Protein AF-H9V7J7-F1 (afdb_monomer)

Structure (mmCIF, N/CA/C/O backbone):
data_AF-H9V7J7-F1
#
_entry.id   AF-H9V7J7-F1
#
loop_
_atom_site.group_PDB
_atom_site.id
_atom_site.type_symbol
_atom_site.label_atom_id
_atom_site.label_alt_id
_atom_site.label_comp_id
_atom_site.label_asym_id
_atom_site.label_entity_id
_atom_site.label_seq_id
_atom_site.pdbx_PDB_ins_code
_atom_site.Cartn_x
_atom_site.Cartn_y
_atom_site.Cartn_z
_atom_site.occupancy
_atom_site.B_iso_or_equiv
_atom_site.auth_seq_id
_atom_site.auth_comp_id
_atom_site.auth_asym_id
_atom_site.auth_atom_id
_atom_site.pdbx_PDB_model_num
ATOM 1 N N . LEU A 1 1 ? 5.512 -21.925 -1.005 1.00 84.19 1 LEU A N 1
ATOM 2 C CA . LEU A 1 1 ? 6.422 -22.607 -1.952 1.00 84.19 1 LEU A CA 1
ATOM 3 C C . LEU A 1 1 ? 6.737 -21.631 -3.078 1.00 84.19 1 LEU A C 1
ATOM 5 O O . LEU A 1 1 ? 5.793 -21.116 -3.659 1.00 84.19 1 LEU A O 1
ATOM 9 N N . LEU A 1 2 ? 8.013 -21.355 -3.354 1.00 90.94 2 LEU A N 1
ATOM 10 C CA . LEU A 1 2 ? 8.427 -20.615 -4.550 1.00 90.94 2 LEU A CA 1
ATOM 11 C C . LEU A 1 2 ? 8.663 -21.624 -5.680 1.00 90.94 2 LEU A C 1
ATOM 13 O O . LEU A 1 2 ? 9.394 -22.593 -5.485 1.00 90.94 2 LEU A O 1
ATOM 17 N N . VAL A 1 3 ? 8.028 -21.414 -6.832 1.00 92.25 3 VAL A N 1
ATOM 18 C CA . VAL A 1 3 ? 8.157 -22.275 -8.017 1.00 92.25 3 VAL A CA 1
ATOM 19 C C . VAL A 1 3 ? 8.880 -21.483 -9.100 1.00 92.25 3 VAL A C 1
ATOM 21 O O . VAL A 1 3 ? 8.514 -20.343 -9.368 1.00 92.25 3 VAL A O 1
ATOM 24 N N . LEU A 1 4 ? 9.914 -22.074 -9.701 1.00 93.56 4 LEU A N 1
ATOM 25 C CA . LEU A 1 4 ? 10.747 -21.434 -10.721 1.00 93.56 4 LEU A CA 1
ATOM 26 C C . LEU A 1 4 ? 10.608 -22.149 -12.072 1.00 93.56 4 LEU A C 1
ATOM 28 O O . LEU A 1 4 ? 10.433 -23.369 -12.121 1.00 93.56 4 LEU A O 1
ATOM 32 N N . GLY A 1 5 ? 10.735 -21.380 -13.155 1.00 93.31 5 GLY A N 1
ATOM 33 C CA . GLY A 1 5 ? 10.617 -21.861 -14.534 1.00 93.31 5 GLY A CA 1
ATOM 34 C C . GLY A 1 5 ? 9.171 -22.101 -14.973 1.00 93.31 5 GLY A C 1
ATOM 35 O O . GLY A 1 5 ? 8.226 -21.674 -14.312 1.00 93.31 5 GLY A O 1
ATOM 36 N N . ASP A 1 6 ? 8.993 -22.824 -16.077 1.00 90.56 6 ASP A N 1
ATOM 37 C CA . ASP A 1 6 ? 7.694 -22.984 -16.755 1.00 90.56 6 ASP A CA 1
ATOM 38 C C . ASP A 1 6 ? 6.615 -23.652 -15.893 1.00 90.56 6 ASP A C 1
ATOM 40 O O . ASP A 1 6 ? 5.422 -23.463 -16.114 1.00 90.56 6 ASP A O 1
ATOM 44 N N . LYS A 1 7 ? 7.020 -24.380 -14.845 1.00 88.62 7 LYS A N 1
ATOM 45 C CA . LYS A 1 7 ? 6.101 -24.961 -13.856 1.00 88.62 7 LYS A CA 1
ATOM 46 C C . LYS A 1 7 ? 5.342 -23.911 -13.036 1.00 88.62 7 LYS A C 1
ATOM 48 O O . LYS A 1 7 ? 4.378 -24.268 -12.367 1.00 88.62 7 LYS A O 1
ATOM 53 N N . ALA A 1 8 ? 5.783 -22.652 -13.044 1.00 87.88 8 ALA A N 1
ATOM 54 C CA . ALA A 1 8 ? 5.099 -21.551 -12.374 1.00 87.88 8 ALA A CA 1
ATOM 55 C C . ALA A 1 8 ? 3.886 -21.027 -13.164 1.00 87.88 8 ALA A C 1
ATOM 57 O O . ALA A 1 8 ? 3.084 -20.277 -12.610 1.00 87.88 8 ALA A O 1
ATOM 58 N N . LEU A 1 9 ? 3.738 -21.407 -14.440 1.00 85.69 9 LEU A N 1
ATOM 59 C CA . LEU A 1 9 ? 2.600 -20.994 -15.255 1.00 85.69 9 LEU A CA 1
ATOM 60 C C . LEU A 1 9 ? 1.353 -21.786 -14.830 1.00 85.69 9 LEU A C 1
ATOM 62 O O . LEU A 1 9 ? 1.358 -23.019 -14.897 1.00 85.69 9 LEU A O 1
ATOM 66 N N . PRO A 1 10 ? 0.277 -21.118 -14.379 1.00 82.69 10 PRO A N 1
ATOM 67 C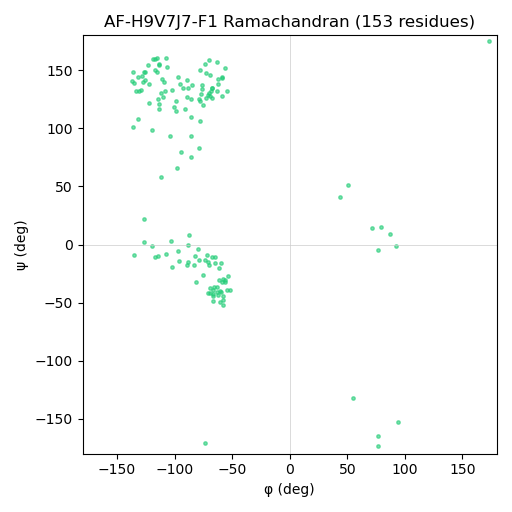 CA . PRO A 1 10 ? -0.922 -21.816 -13.952 1.00 82.69 10 PRO A CA 1
ATOM 68 C C . PRO A 1 10 ? -1.615 -22.462 -15.149 1.00 82.69 10 PRO A C 1
ATOM 70 O O . PRO A 1 10 ? -1.866 -21.828 -16.169 1.00 82.69 10 PRO A O 1
ATOM 73 N N . THR A 1 11 ? -1.970 -23.734 -14.998 1.00 82.31 11 THR A N 1
ATOM 74 C CA . THR A 1 11 ? -2.665 -24.520 -16.028 1.00 82.31 11 THR A CA 1
ATOM 75 C C . THR A 1 11 ? -4.187 -24.424 -15.942 1.00 82.31 11 THR A C 1
ATOM 77 O O . THR A 1 11 ? -4.869 -24.740 -16.911 1.00 82.31 11 THR A O 1
ATOM 80 N N . ALA A 1 12 ? -4.729 -23.989 -14.801 1.00 81.62 12 ALA A N 1
ATOM 81 C CA . ALA A 1 12 ? -6.168 -24.004 -14.517 1.00 81.62 12 ALA A CA 1
ATOM 82 C C . ALA A 1 12 ? -6.779 -22.616 -14.249 1.00 81.62 12 ALA A C 1
ATOM 84 O O . ALA A 1 12 ? -7.978 -22.518 -14.000 1.00 81.62 12 ALA A O 1
ATOM 85 N N . MET A 1 13 ? -5.981 -21.544 -14.265 1.00 83.69 13 MET A N 1
ATOM 86 C CA . MET A 1 13 ? -6.445 -20.191 -13.948 1.00 83.69 13 MET A CA 1
ATOM 87 C C . MET A 1 13 ? -5.911 -19.178 -14.951 1.00 83.69 13 MET A C 1
ATOM 89 O O . MET A 1 13 ? -4.744 -19.220 -15.333 1.00 83.69 13 MET A O 1
ATOM 93 N N . SER A 1 14 ? -6.776 -18.243 -15.342 1.00 87.06 14 SER A N 1
ATOM 94 C CA . SER A 1 14 ? -6.366 -17.070 -16.111 1.00 87.06 14 SER A CA 1
ATOM 95 C C . SER A 1 14 ? -5.697 -16.067 -15.176 1.00 87.06 14 SER A C 1
ATOM 97 O O . SER A 1 14 ? -6.245 -15.738 -14.125 1.00 87.06 14 SER A O 1
ATOM 99 N N . LEU A 1 15 ? -4.513 -15.593 -15.555 1.00 89.81 15 LEU A N 1
ATOM 100 C CA . LEU A 1 15 ? -3.804 -14.537 -14.839 1.00 89.81 15 LEU A CA 1
ATOM 101 C C . LEU A 1 15 ? -4.069 -13.182 -15.490 1.00 89.81 15 LEU A C 1
ATOM 103 O O . LEU A 1 15 ? -4.108 -13.070 -16.715 1.00 89.81 15 LEU A O 1
ATOM 107 N N . ASN A 1 16 ? -4.167 -12.154 -14.652 1.00 91.38 16 ASN A N 1
ATOM 108 C CA . ASN A 1 16 ? -4.059 -10.767 -15.082 1.00 91.38 16 ASN A CA 1
ATOM 109 C C . ASN A 1 16 ? -2.592 -10.338 -15.038 1.00 91.38 16 ASN A C 1
ATOM 111 O O . ASN A 1 16 ? -1.856 -10.700 -14.120 1.00 91.38 16 ASN A O 1
ATOM 115 N N . TYR A 1 17 ? -2.179 -9.542 -16.020 1.00 92.94 17 TYR A N 1
ATOM 116 C CA . TYR A 1 17 ? -0.789 -9.129 -16.181 1.00 92.94 17 TYR A CA 1
ATOM 117 C C . TYR A 1 17 ? -0.666 -7.608 -16.242 1.00 92.94 17 TYR A C 1
ATOM 119 O O . TYR A 1 17 ? -1.534 -6.907 -16.760 1.00 92.94 17 TYR A O 1
ATOM 127 N N . THR A 1 18 ? 0.454 -7.102 -15.743 1.00 96.19 18 THR A N 1
ATOM 128 C CA . THR A 1 18 ? 0.917 -5.727 -15.944 1.00 96.19 18 THR A CA 1
ATOM 129 C C . THR A 1 18 ? 2.354 -5.793 -16.451 1.00 96.19 18 THR A C 1
ATOM 131 O O . THR A 1 18 ? 3.095 -6.687 -16.035 1.00 96.19 18 THR A O 1
ATOM 134 N N . PRO A 1 19 ? 2.785 -4.882 -17.338 1.00 95.31 19 PRO A N 1
ATOM 135 C CA . PRO A 1 19 ? 4.183 -4.829 -17.736 1.00 95.31 19 PRO A CA 1
ATOM 136 C C . PRO A 1 19 ? 5.078 -4.521 -16.532 1.00 95.31 19 PRO A C 1
ATOM 138 O O . PRO A 1 19 ? 4.738 -3.675 -15.697 1.00 95.31 19 PRO A O 1
ATOM 141 N N . PHE A 1 20 ? 6.247 -5.161 -16.496 1.00 95.69 20 PHE A N 1
ATOM 142 C CA . PHE A 1 20 ? 7.351 -4.672 -15.682 1.00 95.69 20 PHE A CA 1
ATOM 143 C C . PHE A 1 20 ? 7.895 -3.368 -16.267 1.00 95.69 20 PHE A C 1
ATOM 145 O O . PHE A 1 20 ? 7.914 -3.167 -17.486 1.00 95.69 20 PHE A O 1
ATOM 152 N N . LEU A 1 21 ? 8.346 -2.482 -15.387 1.00 95.25 21 LEU A N 1
ATOM 153 C CA . LEU A 1 21 ? 9.036 -1.251 -15.745 1.00 95.25 21 LEU A CA 1
ATOM 154 C C . LEU A 1 21 ? 10.527 -1.368 -15.429 1.00 95.25 21 LEU A C 1
ATOM 156 O O . LEU A 1 21 ? 10.927 -2.074 -14.509 1.00 95.25 21 LEU A O 1
ATOM 160 N N . ILE A 1 22 ? 11.345 -0.624 -16.173 1.00 92.44 22 ILE A N 1
ATOM 161 C CA . ILE A 1 22 ? 12.779 -0.484 -15.908 1.00 92.44 22 ILE A CA 1
ATOM 162 C C . ILE A 1 22 ? 13.043 0.966 -15.515 1.00 92.44 22 ILE A C 1
ATOM 164 O O . ILE A 1 22 ? 12.703 1.892 -16.258 1.00 92.44 22 ILE A O 1
ATOM 168 N N . ASN A 1 23 ? 13.663 1.168 -14.355 1.00 93.19 23 ASN A N 1
ATOM 169 C CA . ASN A 1 23 ? 14.021 2.492 -13.865 1.00 93.19 23 ASN A CA 1
ATOM 170 C C . ASN A 1 23 ? 15.379 2.945 -14.421 1.00 93.19 23 ASN A C 1
ATOM 172 O O . ASN A 1 23 ? 16.383 2.979 -13.718 1.00 93.19 23 ASN A O 1
ATOM 176 N N . THR A 1 24 ? 15.410 3.341 -15.693 1.00 90.38 24 THR A N 1
ATOM 177 C CA . THR A 1 24 ? 16.651 3.740 -16.385 1.00 90.38 24 THR A CA 1
ATOM 178 C C . THR A 1 24 ? 17.286 5.031 -15.859 1.00 90.38 24 THR A C 1
ATOM 180 O O . THR A 1 24 ? 18.408 5.356 -16.238 1.00 90.38 24 THR A O 1
ATOM 183 N N . LYS A 1 25 ? 16.582 5.781 -15.003 1.00 89.62 25 LYS A N 1
ATOM 184 C CA . LYS A 1 25 ? 17.024 7.081 -14.479 1.00 89.62 25 LYS A CA 1
ATOM 185 C C . LYS A 1 25 ? 17.700 6.988 -13.113 1.00 89.62 25 LYS A C 1
ATOM 187 O O . LYS A 1 25 ? 18.298 7.971 -12.683 1.00 89.62 25 LYS A O 1
ATOM 192 N N . ALA A 1 26 ? 17.572 5.858 -12.417 1.00 86.38 26 ALA A N 1
ATOM 193 C CA . ALA A 1 26 ? 18.123 5.721 -11.079 1.00 86.38 26 ALA A CA 1
ATOM 194 C C . ALA A 1 26 ? 19.656 5.743 -11.099 1.00 86.38 26 ALA A C 1
ATOM 196 O O . ALA A 1 26 ? 20.298 5.061 -11.897 1.00 86.38 26 ALA A O 1
ATOM 197 N N . SER A 1 27 ? 20.247 6.505 -10.181 1.00 81.56 27 SER A N 1
ATOM 198 C CA . SER A 1 27 ? 21.702 6.674 -10.089 1.00 81.56 27 SER A CA 1
ATOM 199 C C . SER A 1 27 ? 22.431 5.469 -9.488 1.00 81.56 27 SER A C 1
ATOM 201 O O . SER A 1 27 ? 23.604 5.260 -9.784 1.00 81.56 27 SER A O 1
ATOM 203 N N . SER A 1 28 ? 21.757 4.676 -8.649 1.00 84.31 28 SER A N 1
ATOM 204 C CA . SER A 1 28 ? 22.326 3.483 -8.012 1.00 84.31 28 SER A CA 1
ATOM 205 C C . SER A 1 28 ? 21.851 2.213 -8.706 1.00 84.31 28 SER A C 1
ATOM 207 O O . SER A 1 28 ? 20.651 2.037 -8.917 1.00 84.31 28 SER A O 1
ATOM 209 N N . SER A 1 29 ? 22.790 1.306 -8.993 1.00 80.38 29 SER A N 1
ATOM 210 C CA . SER A 1 29 ? 22.543 0.011 -9.644 1.00 80.38 29 SER A CA 1
ATOM 211 C C . SER A 1 29 ? 21.521 -0.854 -8.902 1.00 80.38 29 SER A C 1
ATOM 213 O O . SER A 1 29 ? 20.772 -1.583 -9.545 1.00 80.38 29 SER A O 1
ATOM 215 N N . GLY A 1 30 ? 21.425 -0.734 -7.573 1.00 82.62 30 GLY A N 1
ATOM 216 C CA . GLY A 1 30 ? 20.447 -1.479 -6.773 1.00 82.62 30 GLY A CA 1
ATOM 217 C C . GLY A 1 30 ? 18.992 -1.172 -7.144 1.00 82.62 30 GLY A C 1
ATOM 218 O O . GLY A 1 30 ? 18.149 -2.056 -7.099 1.00 82.62 30 GLY A O 1
ATOM 219 N N . TYR A 1 31 ? 18.696 0.047 -7.600 1.00 85.00 31 TYR A N 1
ATOM 220 C CA . TYR A 1 31 ? 17.350 0.415 -8.049 1.00 85.00 31 TYR A CA 1
ATOM 221 C C . TYR A 1 31 ? 17.033 -0.065 -9.470 1.00 85.00 31 TYR A C 1
ATOM 223 O O . TYR A 1 31 ? 15.914 0.116 -9.931 1.00 85.00 31 TYR A O 1
ATOM 231 N N . HIS A 1 32 ? 17.981 -0.670 -10.189 1.00 87.12 32 HIS A N 1
ATOM 232 C CA . HIS A 1 32 ? 17.712 -1.252 -11.509 1.00 87.12 32 HIS A CA 1
ATOM 233 C C . HIS A 1 32 ? 17.242 -2.706 -11.421 1.00 87.12 32 HIS A C 1
ATOM 235 O O . HIS A 1 32 ? 16.719 -3.229 -12.400 1.00 87.12 32 HIS A O 1
ATOM 241 N N . THR A 1 33 ? 17.419 -3.363 -10.270 1.00 89.81 33 THR A N 1
ATOM 242 C CA . THR A 1 33 ? 17.121 -4.795 -10.094 1.00 89.81 33 THR A CA 1
ATOM 243 C C . THR A 1 33 ? 15.756 -5.069 -9.469 1.00 89.81 33 THR A C 1
ATOM 245 O O . THR A 1 33 ? 15.352 -6.227 -9.375 1.00 89.81 33 THR A O 1
ATOM 248 N N . PHE A 1 34 ? 15.030 -4.036 -9.038 1.00 94.56 34 PHE A N 1
ATOM 249 C CA . PHE A 1 34 ? 13.698 -4.209 -8.466 1.00 94.56 34 PHE A CA 1
ATOM 250 C C . PHE A 1 34 ? 12.651 -4.556 -9.526 1.00 94.56 34 PHE A C 1
ATOM 252 O O . PHE A 1 34 ? 12.683 -4.071 -10.658 1.00 94.56 34 PHE A O 1
ATOM 259 N N . TYR A 1 35 ? 11.657 -5.344 -9.116 1.00 96.44 35 TYR A N 1
ATOM 260 C CA . TYR A 1 35 ? 10.480 -5.648 -9.924 1.00 96.44 35 TYR A CA 1
ATOM 261 C C . TYR A 1 35 ? 9.495 -4.479 -9.880 1.00 96.44 35 TYR A C 1
ATOM 263 O O . TYR A 1 35 ? 8.549 -4.478 -9.088 1.00 96.44 35 TYR A O 1
ATOM 271 N N . TYR A 1 36 ? 9.728 -3.465 -10.716 1.00 97.38 36 TYR A N 1
ATOM 272 C CA . TYR A 1 36 ? 8.803 -2.342 -10.839 1.00 97.38 36 TYR A CA 1
ATOM 273 C C . TYR A 1 36 ? 7.572 -2.712 -11.653 1.00 97.38 36 TYR A C 1
ATOM 275 O O . TYR A 1 36 ? 7.675 -3.297 -12.729 1.00 97.38 36 TYR A O 1
ATOM 283 N N . ILE A 1 37 ? 6.414 -2.274 -11.179 1.00 97.06 37 ILE A N 1
ATOM 284 C CA . ILE A 1 37 ? 5.124 -2.416 -11.850 1.00 97.06 37 ILE A CA 1
ATOM 285 C C . ILE A 1 37 ? 4.478 -1.048 -12.046 1.00 97.06 37 ILE A C 1
ATOM 287 O O . ILE A 1 37 ? 4.750 -0.087 -11.326 1.00 97.06 37 ILE A O 1
ATOM 291 N N . ASP A 1 38 ? 3.618 -0.952 -13.054 1.00 96.06 38 ASP A N 1
ATOM 292 C CA . ASP A 1 38 ? 3.036 0.313 -13.487 1.00 96.06 38 ASP A CA 1
ATOM 293 C C . ASP A 1 38 ? 1.666 0.553 -12.831 1.00 96.06 38 ASP A C 1
ATOM 295 O O . ASP A 1 38 ? 0.614 0.303 -13.428 1.00 96.06 38 ASP A O 1
ATOM 299 N N . LEU A 1 39 ? 1.681 1.004 -11.572 1.00 97.62 39 LEU A N 1
ATOM 300 C CA . LEU A 1 39 ? 0.476 1.404 -10.843 1.00 97.62 39 LEU A CA 1
ATOM 301 C C . LEU A 1 39 ? -0.086 2.711 -11.424 1.00 97.62 39 LEU A C 1
ATOM 303 O O . LEU A 1 39 ? 0.621 3.699 -11.573 1.00 97.62 39 LEU A O 1
ATOM 307 N N . ARG A 1 40 ? -1.382 2.741 -11.726 1.00 96.81 40 ARG A N 1
ATOM 308 C CA . ARG A 1 40 ? -2.079 3.868 -12.374 1.00 96.81 40 ARG A CA 1
ATOM 309 C C . ARG A 1 40 ? -3.161 4.502 -11.521 1.00 96.81 40 ARG A C 1
ATOM 311 O O . ARG A 1 40 ? -3.712 5.537 -11.898 1.00 96.81 40 ARG A O 1
ATOM 318 N N . GLY A 1 41 ? -3.519 3.881 -10.411 1.00 97.50 41 GLY A N 1
ATOM 319 C CA . GLY A 1 41 ? -4.494 4.438 -9.494 1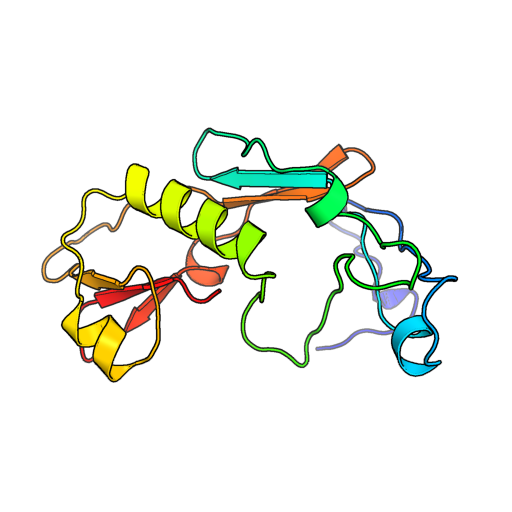.00 97.50 41 GLY A CA 1
ATOM 320 C C . GLY A 1 41 ? -4.864 3.476 -8.389 1.00 97.50 41 GLY A C 1
ATOM 321 O O . GLY A 1 41 ? -4.471 2.313 -8.388 1.00 97.50 41 GLY A O 1
ATOM 322 N N . VAL A 1 42 ? -5.680 3.991 -7.482 1.00 98.25 42 VAL A N 1
ATOM 323 C CA . VAL A 1 42 ? -6.258 3.244 -6.369 1.00 98.25 42 VAL A CA 1
ATOM 324 C C . VAL A 1 42 ? -7.735 3.584 -6.228 1.00 98.25 42 VAL A C 1
ATOM 326 O O . VAL A 1 42 ? -8.133 4.725 -6.494 1.00 98.25 42 VAL A O 1
ATOM 329 N N . SER A 1 43 ? -8.529 2.620 -5.778 1.00 98.56 43 SER A N 1
ATOM 330 C CA . SER A 1 43 ? -9.917 2.839 -5.364 1.00 98.56 43 SER A CA 1
ATOM 331 C C . SER A 1 43 ? -10.122 2.395 -3.928 1.00 98.56 43 SER A C 1
ATOM 333 O O . SER A 1 43 ? -9.609 1.352 -3.536 1.00 98.56 43 SER A O 1
ATOM 335 N N . ILE A 1 44 ? -10.870 3.190 -3.161 1.00 98.38 44 ILE A N 1
ATOM 336 C CA . ILE A 1 44 ? -11.328 2.850 -1.808 1.00 98.38 44 ILE A CA 1
ATOM 337 C C . ILE A 1 44 ? -12.853 2.924 -1.789 1.00 98.38 44 ILE A C 1
ATOM 339 O O . ILE A 1 44 ? -13.442 3.968 -2.105 1.00 98.38 44 ILE A O 1
ATOM 343 N N . GLY A 1 45 ? -13.492 1.812 -1.433 1.00 96.56 45 GLY A N 1
ATOM 344 C CA . GLY A 1 45 ? -14.908 1.578 -1.670 1.00 96.56 45 GLY A CA 1
ATOM 345 C C . GLY A 1 45 ? -15.228 1.750 -3.155 1.00 96.56 45 GLY A C 1
ATOM 346 O O . GLY A 1 45 ? -14.508 1.280 -4.032 1.00 96.56 45 GLY A O 1
ATOM 347 N N . ARG A 1 46 ? -16.282 2.510 -3.459 1.00 93.25 46 ARG A N 1
ATOM 348 C CA . ARG A 1 46 ? -16.704 2.788 -4.847 1.00 93.25 46 ARG A CA 1
ATOM 349 C C . ARG A 1 46 ? -16.009 3.999 -5.482 1.00 93.25 46 ARG A C 1
ATOM 351 O O . ARG A 1 46 ? -16.420 4.446 -6.551 1.00 93.25 46 ARG A O 1
ATOM 358 N N . LYS A 1 47 ? -15.000 4.582 -4.822 1.00 96.31 47 LYS A N 1
ATOM 359 C CA . LYS A 1 47 ? -14.364 5.833 -5.252 1.00 96.31 47 LYS A CA 1
ATOM 360 C C . LYS A 1 47 ? -12.922 5.604 -5.686 1.00 96.31 47 LYS A C 1
ATOM 362 O O . LYS A 1 47 ? -12.057 5.324 -4.858 1.00 96.31 47 LYS A O 1
ATOM 367 N N . ARG A 1 48 ? -12.647 5.864 -6.966 1.00 97.38 48 ARG A N 1
ATOM 368 C CA . ARG A 1 48 ? -11.279 6.026 -7.468 1.00 97.38 48 ARG A CA 1
ATOM 369 C C . ARG A 1 48 ? -10.692 7.335 -6.952 1.00 97.38 48 ARG A C 1
ATOM 371 O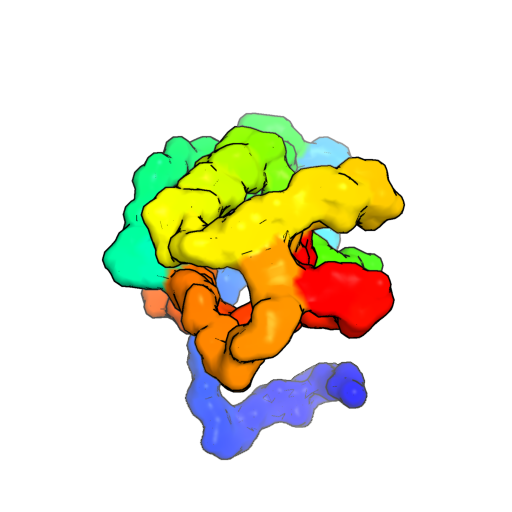 O . ARG A 1 48 ? -11.319 8.390 -7.078 1.00 97.38 48 ARG A O 1
ATOM 378 N N . LEU A 1 49 ? -9.507 7.282 -6.352 1.00 97.75 49 LEU A N 1
ATOM 379 C CA . LEU A 1 49 ? -8.875 8.481 -5.806 1.00 97.75 49 LEU A CA 1
ATOM 380 C C . LEU A 1 49 ? -8.278 9.337 -6.924 1.00 97.75 49 LEU A C 1
ATOM 382 O O . LEU A 1 49 ? -7.580 8.837 -7.806 1.00 97.75 49 LEU A O 1
ATOM 386 N N . ASN A 1 50 ? -8.533 10.644 -6.858 1.00 96.06 50 ASN A N 1
ATOM 387 C CA . ASN A 1 50 ? -7.908 11.621 -7.740 1.00 96.06 50 ASN A CA 1
ATOM 388 C C . ASN A 1 50 ? -6.556 12.035 -7.151 1.00 96.06 50 ASN A C 1
ATOM 390 O O . ASN A 1 50 ? -6.491 12.915 -6.295 1.00 96.06 50 ASN A O 1
ATOM 394 N N . LEU A 1 51 ? -5.497 11.352 -7.577 1.00 95.88 51 LEU A N 1
ATOM 395 C CA . LEU A 1 51 ? -4.135 11.561 -7.099 1.00 95.88 51 LEU A CA 1
ATOM 396 C C . LEU A 1 51 ? -3.264 12.178 -8.201 1.00 95.88 51 LEU A C 1
ATOM 398 O O . LEU A 1 51 ? -3.404 11.793 -9.365 1.00 95.88 51 LEU A O 1
ATOM 402 N N . PRO A 1 52 ? -2.337 13.093 -7.862 1.00 94.75 52 PRO A N 1
ATOM 403 C CA . PRO A 1 52 ? -1.383 13.629 -8.824 1.00 94.75 52 PRO A CA 1
ATOM 404 C C . PRO A 1 52 ? -0.603 12.521 -9.536 1.00 94.75 52 PRO A C 1
ATOM 406 O O . PRO A 1 52 ? -0.033 11.640 -8.893 1.00 94.75 52 PRO A O 1
ATOM 409 N N . SER A 1 53 ? -0.508 12.603 -10.865 1.00 92.44 53 SER A N 1
ATOM 410 C CA . SER A 1 53 ? 0.173 11.597 -11.695 1.00 92.44 53 SER A CA 1
ATOM 411 C C . SER A 1 53 ? 1.628 11.357 -11.278 1.00 92.44 53 SER A C 1
ATOM 413 O O . SER A 1 53 ? 2.101 10.224 -11.340 1.00 92.44 53 SER A O 1
ATOM 415 N N . LYS A 1 54 ? 2.305 12.399 -10.773 1.00 93.88 54 LYS A N 1
ATOM 416 C CA . LYS A 1 54 ? 3.676 12.334 -10.240 1.00 93.88 54 LYS A CA 1
ATOM 417 C C . LYS A 1 54 ? 3.861 11.264 -9.154 1.00 93.88 54 LYS A C 1
ATOM 419 O O . LYS A 1 54 ? 4.967 10.768 -8.997 1.00 93.88 54 LYS A O 1
ATOM 424 N N . LEU A 1 55 ? 2.804 10.907 -8.414 1.00 95.00 55 LEU A N 1
ATOM 425 C CA . LEU A 1 55 ? 2.874 9.923 -7.329 1.00 95.00 55 LEU A CA 1
ATOM 426 C C . LEU A 1 55 ? 3.005 8.480 -7.832 1.00 95.00 55 LEU A C 1
ATOM 428 O O . LEU A 1 55 ? 3.327 7.597 -7.046 1.00 95.00 55 LEU A O 1
ATOM 432 N N . PHE A 1 56 ? 2.767 8.248 -9.123 1.00 95.12 56 PHE A N 1
ATOM 433 C CA . PHE A 1 56 ? 2.787 6.928 -9.754 1.00 95.12 56 PHE A CA 1
ATOM 434 C C . PHE A 1 56 ? 4.007 6.699 -10.654 1.00 95.12 56 PHE A C 1
ATOM 436 O O . PHE A 1 56 ? 4.213 5.601 -11.162 1.00 95.12 56 PHE A O 1
ATOM 443 N N . SER A 1 57 ? 4.803 7.737 -10.905 1.00 93.69 57 SER A N 1
ATOM 444 C CA . SER A 1 57 ? 5.855 7.728 -11.922 1.00 93.69 57 SER A CA 1
ATOM 445 C C . SER A 1 57 ? 7.239 7.951 -11.331 1.00 93.69 57 SER A C 1
ATOM 447 O O . SER A 1 57 ? 7.376 8.560 -10.273 1.00 93.69 57 SER A O 1
ATOM 449 N N . PHE A 1 58 ? 8.267 7.547 -12.074 1.00 94.69 58 PHE A N 1
ATOM 450 C CA . PHE A 1 58 ? 9.638 7.967 -11.803 1.00 94.69 58 PHE A CA 1
ATOM 451 C C . PHE A 1 58 ? 9.819 9.463 -12.064 1.00 94.69 58 PHE A C 1
ATOM 453 O O . PHE A 1 58 ? 9.431 9.963 -13.127 1.00 94.69 58 PHE A O 1
ATOM 460 N N . ASP A 1 59 ? 10.476 10.163 -11.145 1.00 92.81 59 ASP A N 1
ATOM 461 C CA . ASP A 1 59 ? 10.917 11.537 -11.371 1.00 92.81 59 ASP A CA 1
ATOM 462 C C . ASP A 1 59 ? 12.123 11.602 -12.340 1.00 92.81 59 ASP A C 1
ATOM 464 O O . ASP A 1 59 ? 12.485 10.631 -13.016 1.00 92.81 59 ASP A O 1
ATOM 468 N N . THR A 1 60 ? 12.738 12.777 -12.481 1.00 91.56 60 THR A N 1
ATOM 469 C CA . THR A 1 60 ? 13.908 12.969 -13.357 1.00 91.56 60 THR A CA 1
ATOM 470 C C . THR A 1 60 ? 15.183 12.302 -12.843 1.00 91.56 60 THR A C 1
ATOM 472 O O . THR A 1 60 ? 16.096 12.088 -13.633 1.00 91.56 60 THR A O 1
ATOM 475 N N . LYS A 1 61 ? 15.239 11.943 -11.558 1.00 91.31 61 LYS A N 1
ATOM 476 C CA . LYS A 1 61 ? 16.366 11.278 -10.889 1.00 91.31 61 LYS A CA 1
ATOM 477 C C . LYS A 1 61 ? 16.115 9.781 -10.657 1.00 91.31 61 LYS A C 1
ATOM 479 O O . LYS A 1 61 ? 16.937 9.115 -10.036 1.00 91.31 61 LYS A O 1
ATOM 484 N N . GLY A 1 62 ? 14.979 9.262 -11.127 1.00 91.38 62 GLY A N 1
ATOM 485 C CA . GLY A 1 62 ? 14.581 7.872 -10.927 1.00 91.38 62 GLY A CA 1
ATOM 486 C C . GLY A 1 62 ? 13.991 7.577 -9.547 1.00 91.38 62 GLY A C 1
ATOM 487 O O . GLY A 1 62 ? 13.871 6.410 -9.195 1.00 91.38 62 GLY A O 1
ATOM 488 N N . ASN A 1 63 ? 13.603 8.580 -8.756 1.00 91.12 63 ASN A N 1
ATOM 489 C CA . ASN A 1 63 ? 12.865 8.328 -7.517 1.00 91.12 63 ASN A CA 1
ATOM 490 C C . ASN A 1 63 ? 11.395 8.024 -7.822 1.00 91.12 63 ASN A C 1
ATOM 492 O O . ASN A 1 63 ? 10.827 8.563 -8.774 1.00 91.12 63 ASN A O 1
ATOM 496 N N . GLY A 1 64 ? 10.762 7.218 -6.971 1.00 92.44 64 GLY A N 1
ATOM 497 C CA . GLY A 1 64 ? 9.350 6.857 -7.091 1.00 92.44 64 GLY A CA 1
ATOM 498 C C . GLY A 1 64 ? 9.123 5.543 -7.839 1.00 92.44 64 GLY A C 1
ATOM 499 O O . GLY A 1 64 ? 9.972 4.651 -7.831 1.00 92.44 64 GLY A O 1
ATOM 500 N N . GLY A 1 65 ? 7.952 5.428 -8.466 1.00 94.25 65 GLY A N 1
ATOM 501 C CA . GLY A 1 65 ? 7.442 4.167 -9.008 1.00 94.25 65 GLY A CA 1
ATOM 502 C C . GLY A 1 65 ? 6.884 3.232 -7.929 1.00 94.25 65 GLY A C 1
ATOM 503 O O . GLY A 1 65 ? 6.758 3.598 -6.761 1.00 94.25 65 GLY A O 1
ATOM 504 N N . THR A 1 66 ? 6.523 2.017 -8.335 1.00 96.81 66 THR A N 1
ATOM 505 C CA . THR A 1 66 ? 5.954 0.986 -7.458 1.00 96.81 66 THR A CA 1
ATOM 506 C C . THR A 1 66 ? 6.700 -0.318 -7.674 1.00 96.81 66 THR A C 1
ATOM 508 O O . THR A 1 66 ? 6.895 -0.716 -8.819 1.00 96.81 66 THR A O 1
ATOM 511 N N . ILE A 1 67 ? 7.105 -0.976 -6.589 1.00 96.88 67 ILE A N 1
ATOM 512 C CA . ILE A 1 67 ? 7.802 -2.266 -6.622 1.00 96.88 67 ILE A CA 1
ATOM 513 C C . ILE A 1 67 ? 6.971 -3.348 -5.943 1.00 96.88 67 ILE A C 1
ATOM 515 O O . ILE A 1 67 ? 6.107 -3.051 -5.119 1.00 96.88 67 ILE A O 1
ATOM 519 N N . ILE A 1 68 ? 7.279 -4.600 -6.263 1.00 96.81 68 ILE A N 1
ATOM 520 C CA . ILE A 1 68 ? 6.886 -5.756 -5.459 1.00 96.81 68 ILE A CA 1
ATOM 521 C C . ILE A 1 68 ? 8.084 -6.141 -4.594 1.00 96.81 68 ILE A C 1
ATOM 523 O O . ILE A 1 68 ? 9.161 -6.412 -5.125 1.00 96.81 68 ILE A O 1
ATOM 527 N N . ASP A 1 69 ? 7.888 -6.186 -3.280 1.00 96.19 69 ASP A N 1
ATOM 528 C CA . ASP A 1 69 ? 8.933 -6.539 -2.325 1.00 96.19 69 ASP A CA 1
ATOM 529 C C . ASP A 1 69 ? 8.398 -7.511 -1.269 1.00 96.19 69 ASP A C 1
ATOM 531 O O . ASP A 1 69 ? 7.723 -7.119 -0.320 1.00 96.19 69 ASP A O 1
ATOM 535 N N . SER A 1 70 ? 8.709 -8.799 -1.427 1.00 95.12 70 SER A N 1
ATOM 536 C CA . SER A 1 70 ? 8.345 -9.828 -0.448 1.00 95.12 70 SER A CA 1
ATOM 537 C C . SER A 1 70 ? 9.153 -9.752 0.854 1.00 95.12 70 SER A C 1
ATOM 539 O O . SER A 1 70 ? 8.855 -10.496 1.784 1.00 95.12 70 SER A O 1
ATOM 541 N N . GLY A 1 71 ? 10.200 -8.918 0.916 1.00 95.69 71 GLY A N 1
ATOM 542 C CA . GLY A 1 71 ? 10.993 -8.666 2.121 1.00 95.69 71 GLY A CA 1
ATOM 543 C C . GLY A 1 71 ? 10.372 -7.636 3.066 1.00 95.69 71 GLY A C 1
ATOM 544 O O . GLY A 1 71 ? 10.830 -7.508 4.201 1.00 95.69 71 GLY A O 1
ATOM 545 N N . THR A 1 72 ? 9.320 -6.937 2.630 1.00 95.06 72 THR A N 1
ATOM 546 C CA . THR A 1 72 ? 8.620 -5.925 3.424 1.00 95.06 72 THR A CA 1
ATOM 547 C C . THR A 1 72 ? 7.228 -6.418 3.821 1.00 95.06 72 THR A C 1
ATOM 549 O O . THR A 1 72 ? 6.431 -6.823 2.980 1.00 95.06 72 THR A O 1
ATOM 552 N N . THR A 1 73 ? 6.917 -6.367 5.121 1.00 93.50 73 THR A N 1
ATOM 553 C CA . THR A 1 73 ? 5.655 -6.892 5.676 1.00 93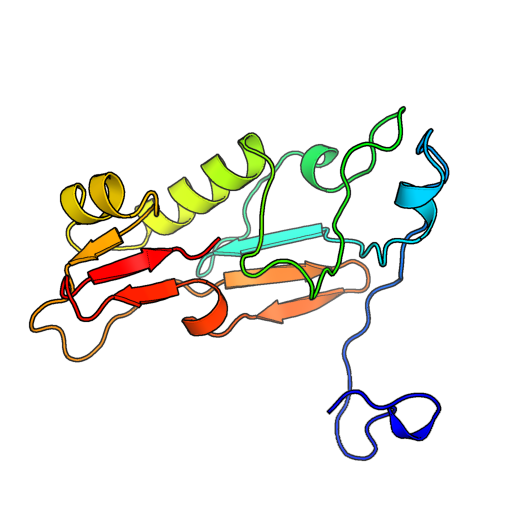.50 73 THR A CA 1
ATOM 554 C C . THR A 1 73 ? 4.417 -6.113 5.224 1.00 93.50 73 THR A C 1
ATOM 556 O O . THR A 1 73 ? 3.388 -6.719 4.935 1.00 93.50 73 THR A O 1
ATOM 559 N N . PHE A 1 74 ? 4.490 -4.779 5.196 1.00 94.69 74 PHE A N 1
ATOM 560 C CA . PHE A 1 74 ? 3.354 -3.901 4.897 1.00 94.69 74 PHE A CA 1
ATOM 561 C C . PHE A 1 74 ? 3.543 -3.158 3.578 1.00 94.69 74 PHE A C 1
ATOM 563 O O . PHE A 1 74 ? 4.661 -2.902 3.139 1.00 94.69 74 PHE A O 1
ATOM 570 N N . THR A 1 75 ? 2.434 -2.775 2.946 1.00 96.25 75 THR A N 1
ATOM 571 C CA . THR A 1 75 ? 2.495 -1.955 1.732 1.00 96.25 75 THR A CA 1
ATOM 572 C C . THR A 1 75 ? 2.767 -0.502 2.095 1.00 96.25 75 THR A C 1
ATOM 574 O O . THR A 1 75 ? 1.864 0.192 2.540 1.00 96.25 75 THR A O 1
ATOM 577 N N . ILE A 1 76 ? 3.984 -0.032 1.838 1.00 95.69 76 ILE A N 1
ATOM 578 C CA . ILE A 1 76 ? 4.407 1.329 2.175 1.00 95.69 76 ILE A CA 1
ATOM 579 C C . ILE A 1 76 ? 4.084 2.294 1.029 1.00 95.69 76 ILE A C 1
ATOM 581 O O . ILE A 1 76 ? 4.400 2.039 -0.135 1.00 95.69 76 ILE A O 1
ATOM 585 N N . PHE A 1 77 ? 3.524 3.454 1.371 1.00 95.12 77 PHE A N 1
ATOM 586 C CA . PHE A 1 77 ? 3.325 4.569 0.446 1.00 95.12 77 PHE A CA 1
ATOM 587 C C . PHE A 1 77 ? 4.191 5.770 0.823 1.00 95.12 77 PHE A C 1
ATOM 589 O O . PHE A 1 77 ? 4.521 5.977 1.989 1.00 95.12 77 PHE A O 1
ATOM 596 N N . ASN A 1 78 ? 4.498 6.624 -0.160 1.00 94.00 78 ASN A N 1
ATOM 597 C CA . ASN A 1 78 ? 5.022 7.951 0.161 1.00 94.00 78 ASN A CA 1
ATOM 598 C C . ASN A 1 78 ? 3.978 8.763 0.953 1.00 94.00 78 ASN A C 1
ATOM 600 O O . ASN A 1 78 ? 2.777 8.500 0.874 1.00 94.00 78 ASN A O 1
ATOM 604 N N . GLU A 1 79 ? 4.433 9.766 1.700 1.00 94.31 79 GLU A N 1
ATOM 605 C CA . GLU A 1 79 ? 3.594 10.506 2.650 1.00 94.31 79 GLU A CA 1
ATOM 606 C C . GLU A 1 79 ? 2.357 11.159 2.005 1.00 94.31 79 GLU A C 1
ATOM 608 O O . GLU A 1 79 ? 1.246 11.048 2.530 1.00 94.31 79 GLU A O 1
ATOM 613 N N . GLU A 1 80 ? 2.521 11.806 0.845 1.00 95.38 80 GLU A N 1
ATOM 614 C CA . GLU A 1 80 ? 1.421 12.467 0.127 1.00 95.38 80 GLU A CA 1
ATOM 615 C C . GLU A 1 80 ? 0.347 11.450 -0.293 1.00 95.38 80 GLU A C 1
ATOM 617 O O . GLU A 1 80 ? -0.854 11.684 -0.118 1.00 95.38 80 GLU A O 1
ATOM 622 N N . PHE A 1 81 ? 0.769 10.293 -0.801 1.00 96.00 81 PHE A N 1
ATOM 623 C CA . PHE A 1 81 ? -0.116 9.204 -1.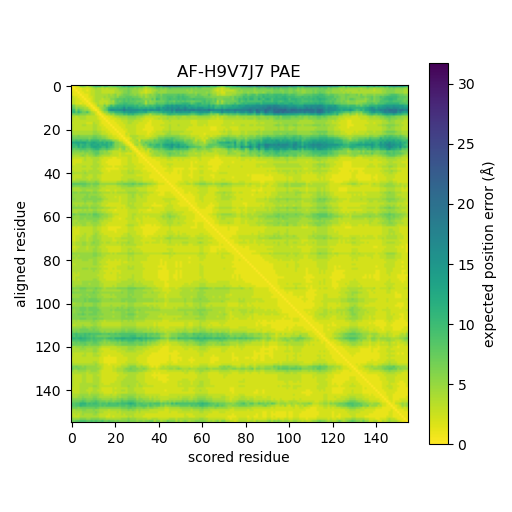197 1.00 96.00 81 PHE A CA 1
ATOM 624 C C . PHE A 1 81 ? -0.807 8.604 0.037 1.00 96.00 81 PHE A C 1
ATOM 626 O O . PHE A 1 81 ? -2.037 8.493 0.069 1.00 96.00 81 PHE A O 1
ATOM 633 N N . TYR A 1 82 ? -0.044 8.302 1.088 1.00 96.19 82 TYR A N 1
ATOM 634 C CA . TYR A 1 82 ? -0.551 7.716 2.326 1.00 96.19 82 TYR A CA 1
ATOM 635 C C . TYR A 1 82 ? -1.603 8.593 3.009 1.00 96.19 82 TYR A C 1
ATOM 637 O O . TYR A 1 82 ? -2.639 8.107 3.468 1.00 96.19 82 TYR A O 1
ATOM 645 N N . LYS A 1 83 ? -1.396 9.914 3.026 1.00 96.44 83 LYS A N 1
ATOM 646 C CA . LYS A 1 83 ? -2.364 10.872 3.572 1.00 96.44 83 LYS A CA 1
ATOM 647 C C . LYS A 1 83 ? -3.704 10.818 2.836 1.00 96.44 83 LYS A C 1
ATOM 649 O O . LYS A 1 83 ? -4.756 10.883 3.468 1.00 96.44 83 LYS A O 1
ATOM 654 N N . ASN A 1 84 ? -3.684 10.678 1.511 1.00 96.94 84 ASN A N 1
ATOM 655 C CA . ASN A 1 84 ? -4.909 10.568 0.721 1.00 96.94 84 ASN A CA 1
ATOM 656 C C . ASN A 1 84 ? -5.616 9.221 0.932 1.00 96.94 84 ASN A C 1
ATOM 658 O O . ASN A 1 84 ? -6.838 9.198 1.077 1.00 96.94 84 ASN A O 1
ATOM 662 N N . ILE A 1 85 ? -4.859 8.120 0.996 1.00 96.31 85 ILE A N 1
ATOM 663 C CA . ILE A 1 85 ? -5.384 6.784 1.323 1.00 96.31 85 ILE A CA 1
ATOM 664 C C . ILE A 1 85 ? -6.070 6.802 2.690 1.00 96.31 85 ILE A C 1
ATOM 666 O O . ILE A 1 85 ? -7.234 6.422 2.818 1.00 96.31 85 ILE A O 1
ATOM 670 N N . THR A 1 86 ? -5.374 7.304 3.710 1.00 96.81 86 THR A N 1
ATOM 671 C CA . THR A 1 86 ? -5.885 7.294 5.082 1.00 96.81 86 THR A CA 1
ATOM 672 C C . THR A 1 86 ? -7.107 8.194 5.253 1.00 96.81 86 THR A C 1
ATOM 674 O O . THR A 1 86 ? -8.068 7.800 5.913 1.00 96.81 86 THR A O 1
ATOM 677 N N . ALA A 1 87 ? -7.127 9.366 4.611 1.00 97.06 87 ALA A N 1
ATOM 678 C CA . ALA A 1 87 ? -8.298 10.242 4.594 1.00 97.06 87 ALA A CA 1
ATOM 679 C C . ALA A 1 87 ? -9.506 9.589 3.900 1.00 97.06 87 ALA A C 1
ATOM 681 O O . ALA A 1 87 ? -10.632 9.690 4.390 1.00 97.06 87 ALA A O 1
ATOM 682 N N . ALA A 1 88 ? -9.286 8.889 2.784 1.00 97.75 88 ALA A N 1
ATOM 683 C CA . ALA A 1 88 ? -10.350 8.217 2.049 1.00 97.75 88 ALA A CA 1
ATOM 684 C C . ALA A 1 88 ? -10.972 7.059 2.844 1.00 97.75 88 ALA A C 1
ATOM 686 O O . ALA A 1 88 ? -12.200 6.986 2.916 1.00 97.75 88 ALA A O 1
ATOM 687 N N . PHE A 1 89 ? -10.164 6.215 3.495 1.00 97.94 89 PHE A N 1
ATOM 688 C CA . PHE A 1 89 ? -10.676 5.199 4.421 1.00 97.94 89 PHE A CA 1
ATOM 689 C C . PHE A 1 89 ? -11.429 5.833 5.592 1.00 97.94 89 PHE A C 1
ATOM 691 O O . PHE A 1 89 ? -12.571 5.465 5.860 1.00 97.94 89 PHE A O 1
ATOM 698 N N . ALA A 1 90 ? -10.832 6.833 6.250 1.00 97.12 90 ALA A N 1
ATOM 699 C CA . ALA A 1 90 ? -11.440 7.491 7.404 1.00 97.12 90 ALA A CA 1
ATOM 700 C C . ALA A 1 90 ? -12.804 8.119 7.087 1.00 97.12 90 ALA A C 1
ATOM 702 O O . ALA A 1 90 ? -13.681 8.117 7.942 1.00 97.12 90 ALA A O 1
ATOM 703 N N . SER A 1 91 ? -13.004 8.607 5.858 1.00 97.00 91 SER A N 1
ATOM 704 C CA . SER A 1 91 ? -14.285 9.174 5.419 1.00 97.00 91 SER A CA 1
ATOM 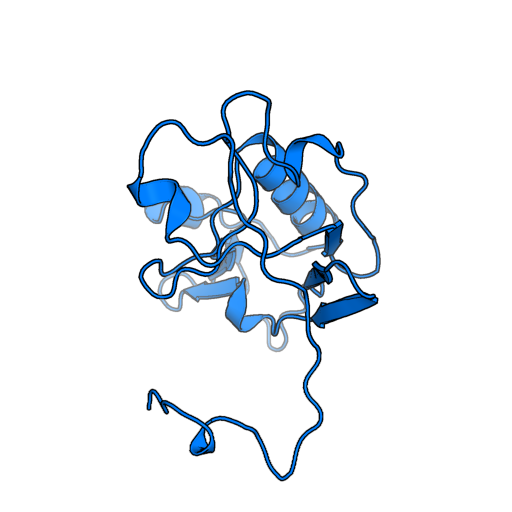705 C C . SER A 1 91 ? -15.408 8.147 5.217 1.00 97.00 91 SER A C 1
ATOM 707 O O . SER A 1 91 ? -16.565 8.539 5.104 1.00 97.00 91 SER A O 1
ATOM 709 N N . GLN A 1 92 ? -15.079 6.853 5.144 1.00 97.25 92 GLN A N 1
ATOM 710 C CA . GLN A 1 92 ? -16.027 5.772 4.845 1.00 97.25 92 GLN A CA 1
ATOM 711 C C . GLN A 1 92 ? -16.227 4.799 6.016 1.00 97.25 92 GLN A C 1
ATOM 713 O O . GLN A 1 92 ? -17.129 3.967 5.963 1.00 97.25 92 GLN A O 1
ATOM 718 N N . ILE A 1 93 ? -15.408 4.888 7.068 1.00 96.69 93 ILE A N 1
ATOM 719 C CA . ILE A 1 93 ? -15.482 3.996 8.230 1.00 96.69 93 ILE A CA 1
ATOM 720 C C . ILE A 1 93 ? -16.216 4.696 9.377 1.00 96.69 93 ILE A C 1
ATOM 722 O O . ILE A 1 93 ? -15.750 5.709 9.895 1.00 96.69 93 ILE A O 1
ATOM 726 N N . GLY A 1 94 ? -17.344 4.118 9.797 1.00 95.00 94 GLY A N 1
ATOM 727 C CA . GLY A 1 94 ? -18.199 4.652 10.866 1.00 95.00 94 GLY A CA 1
ATOM 728 C C . GLY A 1 94 ? -17.845 4.199 12.287 1.00 95.00 94 GLY A C 1
ATOM 729 O O . GLY A 1 94 ? -18.523 4.591 13.233 1.00 95.00 94 GLY A O 1
ATOM 730 N N . PHE A 1 95 ? -16.817 3.366 12.464 1.00 96.62 95 PHE A N 1
ATOM 731 C CA . PHE A 1 95 ? -16.407 2.890 13.787 1.00 96.62 95 PHE A CA 1
ATOM 732 C C . PHE A 1 95 ? -15.693 3.978 14.600 1.00 96.62 95 PHE A C 1
ATOM 734 O O . PHE A 1 95 ? -15.074 4.901 14.061 1.00 96.62 95 PHE A O 1
ATOM 741 N N . ARG A 1 96 ? -15.729 3.849 15.931 1.00 96.44 96 ARG A N 1
ATOM 742 C CA . ARG A 1 96 ? -15.017 4.763 16.832 1.00 96.44 96 ARG A CA 1
ATOM 743 C C . ARG A 1 96 ? -13.509 4.556 16.701 1.00 96.44 96 ARG A C 1
ATOM 745 O O . ARG A 1 96 ? -13.017 3.443 16.878 1.00 96.44 96 ARG A O 1
ATOM 752 N N . ARG A 1 97 ? -12.768 5.642 16.460 1.00 97.25 97 ARG A N 1
ATOM 753 C CA . ARG A 1 97 ? -11.299 5.611 16.438 1.00 97.25 97 ARG A CA 1
ATOM 754 C C . ARG A 1 97 ? -10.725 5.224 17.799 1.00 97.25 97 ARG A C 1
ATOM 756 O O . ARG A 1 97 ? -11.101 5.791 18.824 1.00 97.25 97 ARG A O 1
ATOM 763 N N . ALA A 1 98 ? -9.793 4.280 17.781 1.00 97.50 98 ALA A N 1
ATOM 764 C CA . ALA A 1 98 ? -9.062 3.778 18.934 1.00 97.50 98 ALA A CA 1
ATOM 765 C C . ALA A 1 98 ? -7.688 4.466 19.026 1.00 97.50 98 ALA A C 1
ATOM 767 O O . ALA A 1 98 ? -6.647 3.837 18.856 1.00 97.50 98 ALA A O 1
ATOM 768 N N . SER A 1 99 ? -7.678 5.779 19.277 1.00 96.62 99 SER A N 1
ATOM 769 C CA . SER A 1 99 ? -6.454 6.601 19.272 1.00 96.62 99 SER A CA 1
ATOM 770 C C . SER A 1 99 ? -5.380 6.123 20.258 1.00 96.62 99 SER A C 1
ATOM 772 O O . SER A 1 99 ? -4.191 6.287 20.001 1.00 96.62 99 SER A O 1
ATOM 774 N N . GLU A 1 100 ? -5.776 5.506 21.373 1.00 96.31 100 GLU A N 1
ATOM 775 C CA . GLU A 1 100 ? -4.842 4.911 22.337 1.00 96.31 100 GLU A CA 1
ATOM 776 C C . GLU A 1 100 ? -4.076 3.725 21.738 1.00 96.31 100 GLU A C 1
ATOM 778 O O . GLU A 1 100 ? -2.887 3.552 21.999 1.00 96.31 100 GLU A O 1
ATOM 783 N N . VAL A 1 101 ? -4.736 2.928 20.893 1.00 97.19 101 VAL A N 1
ATOM 784 C CA . VAL A 1 101 ? -4.106 1.811 20.180 1.00 97.19 101 VAL A CA 1
ATOM 785 C C . VAL A 1 101 ? -3.129 2.346 19.144 1.00 97.19 101 VAL A C 1
ATOM 787 O O . VAL A 1 101 ? -2.010 1.849 19.056 1.00 97.19 101 VAL A O 1
ATOM 790 N N . GLU A 1 102 ? -3.502 3.406 18.423 1.00 96.81 102 GLU A N 1
ATOM 791 C CA . GLU A 1 102 ? -2.604 4.086 17.478 1.00 96.81 102 GLU A CA 1
ATOM 792 C C . GLU A 1 102 ? -1.340 4.589 18.178 1.00 96.81 102 GLU A C 1
ATOM 794 O O . GLU A 1 102 ? -0.232 4.315 17.727 1.00 96.81 102 GLU A O 1
ATOM 799 N N . ALA A 1 103 ? -1.490 5.256 19.327 1.00 96.06 103 ALA A N 1
ATOM 800 C CA . ALA A 1 103 ? -0.361 5.771 20.099 1.00 96.06 103 ALA A CA 1
ATOM 801 C C . ALA A 1 103 ? 0.568 4.660 20.617 1.00 96.06 103 ALA A C 1
ATOM 803 O O . ALA A 1 103 ? 1.781 4.842 20.665 1.00 96.06 103 ALA A O 1
ATOM 804 N N . ARG A 1 104 ? 0.011 3.505 21.001 1.00 95.06 104 ARG A N 1
ATOM 805 C CA . ARG A 1 104 ? 0.780 2.381 21.558 1.00 95.06 104 ARG A CA 1
ATOM 806 C C . ARG A 1 104 ? 1.458 1.513 20.506 1.00 95.06 104 ARG A C 1
ATOM 808 O O . ARG A 1 104 ? 2.496 0.927 20.793 1.00 95.06 104 ARG A O 1
ATOM 815 N N . THR A 1 105 ? 0.847 1.376 19.335 1.00 92.12 105 THR A N 1
ATOM 816 C CA . THR A 1 105 ? 1.307 0.455 18.283 1.00 92.12 105 THR A CA 1
ATOM 817 C C . THR A 1 105 ? 2.047 1.165 17.154 1.00 92.12 105 THR A C 1
ATOM 819 O O . THR A 1 105 ? 2.758 0.516 16.396 1.00 92.12 105 THR A O 1
ATOM 822 N N . GLY A 1 106 ? 1.868 2.481 17.014 1.00 92.25 106 GLY A N 1
ATOM 823 C CA . GLY A 1 106 ? 2.323 3.245 15.852 1.00 92.25 106 GLY A CA 1
ATOM 824 C C . GLY A 1 106 ? 1.443 3.060 14.611 1.00 92.25 106 GLY A C 1
ATOM 825 O O . GLY A 1 106 ? 1.654 3.747 13.611 1.00 92.25 106 GLY A O 1
ATOM 826 N N . MET A 1 107 ? 0.439 2.177 14.665 1.00 93.25 107 MET A N 1
ATOM 827 C CA . MET A 1 107 ? -0.495 1.964 13.565 1.00 93.25 107 MET A CA 1
ATOM 828 C C . MET A 1 107 ? -1.425 3.168 13.397 1.00 93.25 107 MET A C 1
ATOM 830 O O . MET A 1 107 ? -1.654 3.959 14.315 1.00 93.25 107 MET A O 1
ATOM 834 N N . ARG A 1 108 ? -1.998 3.306 12.203 1.00 94.75 108 ARG A N 1
ATOM 835 C CA . ARG A 1 108 ? -2.953 4.369 11.873 1.00 94.75 108 ARG A CA 1
ATOM 836 C C . ARG A 1 108 ? -4.313 3.758 11.578 1.00 94.75 108 ARG A C 1
ATOM 838 O O . ARG A 1 108 ? -4.422 2.577 11.266 1.00 94.75 108 ARG A O 1
ATOM 845 N N . LEU A 1 109 ? -5.351 4.588 11.663 1.00 97.12 109 LEU A N 1
ATOM 846 C CA . LEU A 1 109 ? -6.732 4.166 11.423 1.00 97.12 109 LEU A CA 1
ATOM 847 C C . LEU A 1 109 ? -7.111 2.917 12.233 1.00 97.12 109 LEU A C 1
ATOM 849 O O . LEU A 1 109 ? -7.601 1.938 11.675 1.00 97.12 109 LEU A O 1
ATOM 853 N N . CYS A 1 110 ? -6.863 2.948 13.541 1.00 98.12 110 CYS A N 1
ATOM 854 C CA . CYS A 1 110 ? -7.356 1.910 14.432 1.00 98.12 110 CYS A CA 1
ATOM 855 C C . CYS A 1 110 ? -8.785 2.228 14.855 1.00 98.12 110 CYS A C 1
ATOM 857 O O . CYS A 1 110 ? -9.106 3.367 15.207 1.00 98.12 110 CYS A O 1
ATOM 859 N N . TYR A 1 111 ? -9.633 1.212 14.866 1.00 98.06 111 TYR A N 1
ATOM 860 C CA . TYR A 1 111 ? -11.041 1.313 15.212 1.00 98.06 111 TYR A CA 1
ATOM 861 C C . TYR A 1 111 ? -11.399 0.268 16.255 1.00 98.06 111 TYR A C 1
ATOM 863 O O . TYR A 1 111 ? -11.047 -0.898 16.092 1.00 98.06 111 TYR A O 1
ATOM 871 N N . ASN A 1 112 ? -12.111 0.685 17.301 1.00 97.19 112 ASN A N 1
ATOM 872 C CA . ASN A 1 112 ? -12.666 -0.238 18.282 1.00 97.19 112 ASN A CA 1
ATOM 873 C C . ASN A 1 112 ? -13.852 -0.971 17.646 1.00 97.19 112 ASN A C 1
ATOM 875 O O . ASN A 1 112 ? -14.772 -0.334 17.125 1.00 97.19 112 ASN A O 1
ATOM 879 N N . VAL A 1 113 ? -13.801 -2.297 17.692 1.00 96.88 113 VAL A N 1
ATOM 880 C CA . VAL A 1 113 ? -14.822 -3.201 17.150 1.00 96.88 113 VAL A CA 1
ATOM 881 C C . VAL A 1 113 ? -15.294 -4.208 18.206 1.00 96.88 113 VAL A C 1
ATOM 883 O O . VAL A 1 113 ? -15.820 -5.267 17.876 1.00 96.88 113 VAL A O 1
ATOM 886 N N . SER A 1 114 ? -15.112 -3.885 19.490 1.00 95.62 114 SER A N 1
ATOM 887 C CA . SER A 1 114 ? -15.570 -4.710 20.607 1.00 95.62 114 SER A CA 1
ATOM 888 C C . SER A 1 114 ? -17.088 -4.898 20.540 1.00 95.62 114 SER A C 1
ATOM 890 O O . SER A 1 114 ? -17.840 -3.931 20.400 1.00 95.62 114 SER A O 1
ATOM 892 N N . GLY A 1 115 ? -17.536 -6.154 20.606 1.00 92.75 115 GLY A N 1
ATOM 893 C CA . GLY A 1 115 ? -18.953 -6.514 20.500 1.00 92.75 115 GLY A CA 1
ATOM 894 C C . GLY A 1 115 ? -19.563 -6.351 19.102 1.00 92.75 115 GLY A C 1
ATOM 895 O O . GLY A 1 115 ? -20.785 -6.346 18.982 1.00 92.75 115 GLY A O 1
ATOM 896 N N . VAL A 1 116 ? -18.748 -6.194 18.053 1.00 93.75 116 VAL A N 1
ATOM 897 C CA . VAL A 1 116 ? -19.216 -6.121 16.661 1.00 93.75 116 VAL A CA 1
ATOM 898 C C . VAL A 1 116 ? -19.057 -7.485 15.990 1.00 93.75 116 VAL A C 1
ATOM 900 O O . VAL A 1 116 ? -17.937 -7.933 15.758 1.00 93.75 116 VAL A O 1
ATOM 903 N N . ASP A 1 117 ? -20.171 -8.112 15.610 1.00 88.12 117 ASP A N 1
ATOM 904 C CA . ASP A 1 117 ? -20.164 -9.429 14.949 1.00 88.12 117 ASP A CA 1
ATOM 905 C C . ASP A 1 117 ? -19.600 -9.374 13.518 1.00 88.12 117 ASP A C 1
ATOM 907 O O . ASP A 1 117 ? -18.896 -10.281 13.066 1.00 88.12 117 ASP A O 1
ATOM 911 N N . HIS A 1 118 ? -19.898 -8.291 12.790 1.00 88.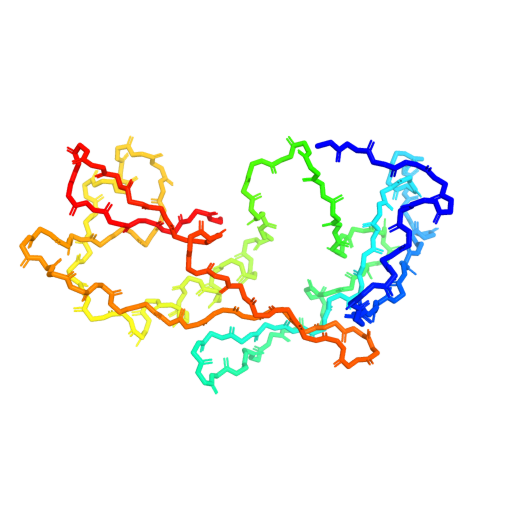25 118 HIS A N 1
ATOM 912 C CA . HIS A 1 118 ? -19.486 -8.097 11.401 1.00 88.25 118 HIS A CA 1
ATOM 913 C C . HIS A 1 118 ? -18.882 -6.710 11.190 1.00 88.25 118 HIS A C 1
ATOM 915 O O . HIS A 1 118 ? -19.578 -5.693 11.169 1.00 88.25 118 HIS A O 1
ATOM 921 N N . VAL A 1 119 ? -17.565 -6.673 10.995 1.00 92.44 119 VAL A N 1
ATOM 922 C CA . VAL A 1 119 ? -16.835 -5.440 10.696 1.00 92.44 119 VAL A CA 1
ATOM 923 C C . VAL A 1 119 ? -16.869 -5.188 9.189 1.00 92.44 119 VAL A C 1
ATOM 925 O O . VAL A 1 119 ? -16.222 -5.893 8.417 1.00 92.44 119 VAL A O 1
ATOM 928 N N . LEU A 1 120 ? -17.619 -4.170 8.766 1.00 92.44 120 LEU A N 1
ATOM 929 C CA . LEU A 1 120 ? -17.661 -3.728 7.372 1.00 92.44 120 LEU A CA 1
ATOM 930 C C . LEU A 1 120 ? -16.606 -2.645 7.135 1.00 92.44 120 LEU A C 1
ATOM 932 O O . LEU A 1 120 ? -16.680 -1.557 7.707 1.00 92.44 120 LEU A O 1
ATOM 936 N N . LEU A 1 121 ? -15.633 -2.945 6.276 1.00 96.81 121 LEU A N 1
ATOM 937 C CA . LEU A 1 121 ? -14.584 -2.017 5.860 1.00 96.81 121 LEU A CA 1
ATOM 938 C C . LEU A 1 121 ? -14.682 -1.743 4.353 1.00 96.81 121 LEU A C 1
ATOM 940 O O . LEU A 1 121 ? -15.136 -2.615 3.613 1.00 96.81 121 LEU A O 1
ATOM 944 N N . PRO A 1 122 ? -14.275 -0.552 3.877 1.00 97.44 122 PRO A N 1
ATOM 945 C CA . PRO A 1 122 ? -14.283 -0.244 2.452 1.00 97.44 122 PRO A CA 1
ATOM 946 C C . PRO A 1 122 ? -13.345 -1.168 1.676 1.00 97.44 122 PRO A C 1
ATOM 948 O O . PRO A 1 122 ? -12.210 -1.382 2.112 1.00 97.44 122 PRO A O 1
ATOM 951 N N . ASP A 1 123 ? -13.786 -1.634 0.505 1.00 98.06 123 ASP A N 1
ATOM 952 C CA . ASP A 1 123 ? -12.937 -2.354 -0.450 1.00 98.06 123 ASP A CA 1
ATOM 953 C C . ASP A 1 123 ? -11.716 -1.518 -0.837 1.00 98.06 123 ASP A C 1
ATOM 955 O O . ASP A 1 123 ? -11.771 -0.285 -0.853 1.00 98.06 123 ASP A O 1
ATOM 959 N N . PHE A 1 124 ? -10.623 -2.178 -1.199 1.00 98.38 124 PHE A N 1
ATOM 960 C CA . PHE A 1 124 ? -9.424 -1.506 -1.677 1.00 98.38 124 PHE A CA 1
ATOM 961 C C . PHE A 1 124 ? -8.891 -2.187 -2.932 1.00 98.38 124 PHE A C 1
ATOM 963 O O . PHE A 1 124 ? -8.770 -3.411 -2.978 1.00 98.38 124 PHE A O 1
ATOM 970 N N . ALA A 1 125 ? -8.584 -1.399 -3.960 1.00 98.44 125 ALA A N 1
ATOM 971 C CA . ALA A 1 125 ? -8.104 -1.924 -5.230 1.00 98.44 125 ALA A CA 1
ATOM 972 C C . ALA A 1 125 ? -6.938 -1.116 -5.798 1.00 98.44 125 ALA A C 1
ATOM 974 O O . ALA A 1 125 ? -6.952 0.120 -5.775 1.00 98.44 125 ALA A O 1
ATOM 975 N N . PHE A 1 126 ? -5.968 -1.828 -6.370 1.00 98.19 126 PHE A N 1
ATOM 976 C CA . PHE A 1 126 ? -4.927 -1.270 -7.228 1.00 98.19 126 PHE A CA 1
ATOM 977 C C . PHE A 1 126 ? -5.326 -1.389 -8.697 1.00 98.19 126 PHE A C 1
ATOM 979 O O . PHE A 1 126 ? -5.807 -2.434 -9.128 1.00 98.19 126 PHE A O 1
ATOM 986 N N . HIS A 1 127 ? -5.076 -0.331 -9.467 1.00 98.00 127 HIS A N 1
ATOM 987 C CA . HIS A 1 127 ? -5.314 -0.292 -10.909 1.00 98.00 127 HIS A CA 1
ATOM 988 C C . HIS A 1 127 ? -3.981 -0.191 -11.635 1.00 98.00 127 HIS A C 1
ATOM 990 O O . HIS A 1 127 ? -3.258 0.786 -11.431 1.00 98.00 127 HIS A O 1
ATOM 996 N N . PHE A 1 128 ? -3.657 -1.149 -12.496 1.00 97.81 128 PHE A N 1
ATOM 997 C CA . PHE A 1 128 ? -2.376 -1.212 -13.198 1.00 97.81 128 PHE A CA 1
ATOM 998 C C . PHE A 1 128 ? -2.505 -0.869 -14.684 1.00 97.81 128 PHE A C 1
ATOM 1000 O O . PHE A 1 128 ? -3.580 -0.925 -15.291 1.00 97.81 128 PHE A O 1
ATOM 1007 N N . LYS A 1 129 ? -1.382 -0.510 -15.312 1.00 96.44 129 LYS A N 1
ATOM 1008 C CA . LYS A 1 129 ? -1.320 -0.373 -16.771 1.00 96.44 129 LYS A CA 1
ATOM 1009 C C . LYS A 1 129 ? -1.687 -1.698 -17.441 1.00 96.44 129 LYS A C 1
ATOM 1011 O O . LYS A 1 129 ? -1.307 -2.769 -16.985 1.00 96.44 129 LYS A O 1
ATOM 1016 N N . GLY A 1 130 ? -2.393 -1.602 -18.565 1.00 92.81 130 GLY A N 1
ATOM 1017 C CA . GLY A 1 130 ? -2.920 -2.767 -19.280 1.00 92.81 130 GLY A CA 1
ATOM 1018 C C . GLY A 1 130 ? -4.341 -3.148 -18.862 1.00 92.81 130 GLY A C 1
ATOM 1019 O O . GLY A 1 130 ? -4.904 -4.052 -19.461 1.00 92.81 130 GLY A O 1
ATOM 1020 N N . GLY A 1 131 ? -4.937 -2.431 -17.899 1.00 93.56 131 GLY A N 1
ATOM 1021 C CA . GLY A 1 131 ? -6.332 -2.629 -17.488 1.00 93.56 131 GLY A CA 1
ATOM 1022 C C . GLY A 1 131 ? -6.525 -3.698 -16.413 1.00 93.56 131 GLY A C 1
ATOM 1023 O O . GLY A 1 131 ? -7.658 -4.065 -16.125 1.00 93.56 131 GLY A O 1
ATOM 1024 N N . SER A 1 132 ? -5.435 -4.196 -15.828 1.00 95.44 132 SER A N 1
ATOM 1025 C CA . SER A 1 132 ? -5.484 -5.164 -14.735 1.00 95.44 132 SER A CA 1
ATOM 1026 C C . SER A 1 132 ? -5.803 -4.473 -13.415 1.00 95.44 132 SER A C 1
ATOM 1028 O O . SER A 1 132 ? -5.070 -3.580 -12.987 1.00 95.44 132 SER A O 1
ATOM 1030 N N . ASP A 1 133 ? -6.845 -4.953 -12.745 1.00 96.31 133 ASP A N 1
ATOM 1031 C CA . ASP A 1 133 ? -7.230 -4.519 -11.406 1.00 96.31 133 ASP A CA 1
ATOM 1032 C C . ASP A 1 133 ? -6.943 -5.623 -10.384 1.00 96.31 133 ASP A C 1
ATOM 1034 O O . ASP A 1 133 ? -7.177 -6.807 -10.640 1.00 96.31 133 ASP A O 1
ATOM 1038 N N . MET A 1 134 ? -6.449 -5.228 -9.211 1.00 96.69 134 MET A N 1
ATOM 1039 C CA . MET A 1 134 ? -6.234 -6.111 -8.067 1.00 96.69 134 MET A CA 1
ATOM 1040 C C . MET A 1 134 ? -7.073 -5.617 -6.896 1.00 96.69 134 MET A C 1
ATOM 1042 O O . MET A 1 134 ? -6.679 -4.687 -6.193 1.00 96.69 134 MET A O 1
ATOM 1046 N N . VAL A 1 135 ? -8.230 -6.247 -6.702 1.00 97.12 135 VAL A N 1
ATOM 1047 C CA . VAL A 1 135 ? -9.067 -6.055 -5.513 1.00 97.12 135 VAL A CA 1
ATOM 1048 C C . VAL A 1 135 ? -8.461 -6.857 -4.370 1.00 97.12 135 VAL A C 1
ATOM 1050 O O . VAL A 1 135 ? -8.231 -8.061 -4.495 1.00 97.12 135 VAL A O 1
ATOM 1053 N N . LEU A 1 136 ? -8.166 -6.182 -3.267 1.00 97.12 136 LEU A N 1
ATOM 1054 C CA . LEU A 1 136 ? -7.494 -6.772 -2.122 1.00 97.12 136 LEU A CA 1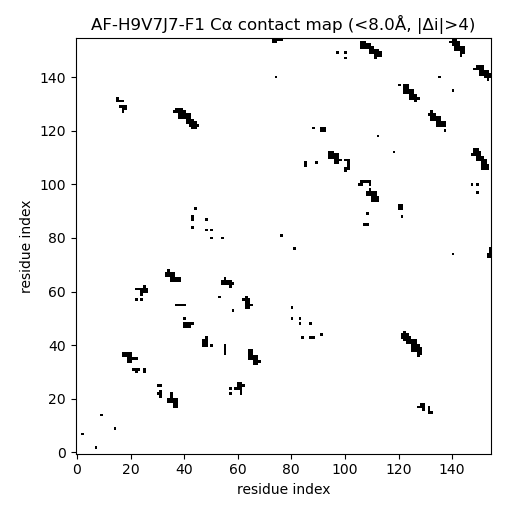
ATOM 1055 C C . LEU A 1 136 ? -8.517 -7.288 -1.109 1.00 97.12 136 LEU A C 1
ATOM 1057 O O . LEU A 1 136 ? -9.442 -6.556 -0.754 1.00 97.12 136 LEU A O 1
ATOM 1061 N N . PRO A 1 137 ? -8.336 -8.508 -0.579 1.00 96.88 137 PRO A N 1
ATOM 1062 C CA . PRO A 1 137 ? -9.042 -8.929 0.621 1.00 96.88 137 PRO A CA 1
ATOM 1063 C C . PRO A 1 137 ? -8.732 -7.981 1.785 1.00 96.88 137 PRO A C 1
ATOM 1065 O O . PRO A 1 137 ? -7.592 -7.542 1.938 1.00 96.88 137 PRO A O 1
ATOM 1068 N N . VAL A 1 138 ? -9.718 -7.716 2.646 1.00 96.19 138 VAL A N 1
ATOM 1069 C CA . VAL A 1 138 ? -9.571 -6.826 3.818 1.00 96.19 138 VAL A CA 1
ATOM 1070 C C . VAL A 1 138 ? -8.366 -7.199 4.684 1.00 96.19 138 VAL A C 1
ATOM 1072 O O . VAL A 1 138 ? -7.623 -6.321 5.114 1.00 96.19 138 VAL A O 1
ATOM 1075 N N . ALA A 1 139 ? -8.117 -8.498 4.870 1.00 94.75 139 ALA A N 1
ATOM 1076 C CA . ALA A 1 139 ? -6.992 -9.014 5.649 1.00 94.75 139 ALA A CA 1
ATOM 1077 C C . ALA A 1 139 ? -5.605 -8.594 5.116 1.00 94.75 139 ALA A C 1
ATOM 1079 O O . ALA A 1 139 ? -4.618 -8.705 5.836 1.00 94.75 139 ALA A O 1
ATOM 1080 N N . ASN A 1 140 ? -5.512 -8.107 3.874 1.00 96.62 140 ASN A N 1
ATOM 1081 C CA . ASN A 1 140 ? -4.257 -7.638 3.288 1.00 96.62 140 ASN A CA 1
ATOM 1082 C C . ASN A 1 140 ? -3.913 -6.194 3.686 1.00 96.62 140 ASN A C 1
ATOM 1084 O O . ASN A 1 140 ? -2.768 -5.786 3.509 1.00 96.62 140 ASN A O 1
ATOM 1088 N N . TYR A 1 141 ? -4.878 -5.406 4.172 1.00 96.75 141 TYR A N 1
ATOM 1089 C CA . TYR A 1 141 ? -4.666 -3.992 4.510 1.00 96.75 141 TYR A CA 1
ATOM 1090 C C . TYR A 1 141 ? -5.272 -3.560 5.849 1.00 96.75 141 TYR A C 1
ATOM 1092 O O . TYR A 1 141 ? -4.953 -2.474 6.321 1.00 96.75 141 TYR A O 1
ATOM 1100 N N . PHE A 1 142 ? -6.077 -4.397 6.500 1.00 97.31 142 PHE A N 1
ATOM 1101 C CA . PHE A 1 142 ? -6.464 -4.246 7.898 1.00 97.31 142 PHE A CA 1
ATOM 1102 C C . PHE A 1 142 ? -6.178 -5.530 8.673 1.00 97.31 142 PHE A C 1
ATOM 1104 O O . PHE A 1 142 ? -6.452 -6.630 8.198 1.00 97.31 142 PHE A O 1
ATOM 1111 N N . SER A 1 143 ? -5.684 -5.382 9.901 1.00 95.62 143 SER A N 1
ATOM 1112 C CA . SER A 1 143 ? -5.438 -6.502 10.815 1.00 95.62 143 SER A CA 1
ATOM 1113 C C . SER A 1 143 ? -6.137 -6.293 12.150 1.00 95.62 143 SER A C 1
ATOM 1115 O O . SER A 1 143 ? -6.185 -5.176 12.670 1.00 95.62 143 SER A O 1
ATOM 1117 N N . TYR A 1 144 ? -6.673 -7.381 12.704 1.00 94.88 144 TYR A N 1
ATOM 1118 C CA . TYR A 1 144 ? -7.313 -7.390 14.015 1.00 94.88 144 TYR A CA 1
ATOM 1119 C C . TYR A 1 144 ? -6.283 -7.603 15.129 1.00 94.88 144 TYR A C 1
ATOM 1121 O O . TYR A 1 144 ? -5.535 -8.580 15.130 1.00 94.88 144 TYR A O 1
ATOM 1129 N N . PHE A 1 145 ? -6.268 -6.693 16.097 1.00 93.50 145 PHE A N 1
ATOM 1130 C CA . PHE A 1 145 ? -5.413 -6.713 17.274 1.00 93.50 145 PHE A CA 1
ATOM 1131 C C . PHE A 1 145 ? -6.243 -7.142 18.484 1.00 93.50 145 PHE A C 1
ATOM 1133 O O . PHE A 1 145 ? -6.858 -6.317 19.163 1.00 93.50 145 PHE A O 1
ATOM 1140 N N . VAL A 1 146 ? -6.224 -8.449 18.759 1.00 89.56 146 VAL A N 1
ATOM 1141 C CA . VAL A 1 146 ? -7.024 -9.102 19.812 1.00 89.56 146 VAL A CA 1
ATOM 1142 C C . VAL A 1 146 ? -6.821 -8.458 21.185 1.00 89.56 146 VAL A C 1
ATOM 1144 O O . VAL A 1 146 ? -7.781 -8.258 21.913 1.00 89.56 146 VAL A O 1
ATOM 1147 N N . SER A 1 147 ? -5.593 -8.062 21.539 1.00 91.00 147 SER A N 1
ATOM 1148 C CA . SER A 1 147 ? -5.302 -7.443 22.843 1.00 91.00 147 SER A CA 1
ATOM 1149 C C . SER A 1 147 ? -5.980 -6.085 23.067 1.00 91.00 147 SER A C 1
ATOM 1151 O O . SER A 1 147 ? -5.906 -5.549 24.170 1.00 91.00 147 SER A O 1
ATOM 1153 N N . PHE A 1 148 ? -6.563 -5.496 22.021 1.00 91.31 148 PHE A N 1
ATOM 1154 C CA . PHE A 1 148 ? -7.158 -4.162 22.044 1.00 91.31 148 PHE A CA 1
ATOM 1155 C C . PHE A 1 148 ? -8.602 -4.122 21.542 1.00 91.31 148 PHE A C 1
ATOM 1157 O O . PHE A 1 148 ? -9.144 -3.024 21.409 1.00 91.31 148 PHE A O 1
ATOM 1164 N N . ASP A 1 149 ? -9.188 -5.268 21.182 1.00 94.94 149 ASP A N 1
ATOM 1165 C CA . ASP A 1 149 ? -10.474 -5.354 20.474 1.00 94.94 149 ASP A CA 1
ATOM 1166 C C . ASP A 1 149 ? -10.590 -4.336 19.325 1.00 94.94 149 ASP A C 1
ATOM 1168 O O . ASP A 1 149 ? -11.597 -3.642 19.148 1.00 94.94 149 ASP A O 1
ATOM 1172 N N . SER A 1 150 ? -9.492 -4.177 18.580 1.00 97.25 150 SER A N 1
ATOM 1173 C CA . SER A 1 150 ? -9.351 -3.121 17.581 1.00 97.25 150 SER A CA 1
ATOM 1174 C C . SER A 1 150 ? -8.843 -3.658 16.257 1.00 97.25 150 SER A C 1
ATOM 1176 O O . SER A 1 150 ? -7.985 -4.534 16.215 1.00 97.25 150 SER A O 1
ATOM 1178 N N . ILE A 1 151 ? -9.334 -3.087 15.165 1.00 97.56 151 ILE A N 1
ATOM 1179 C CA . ILE A 1 151 ? -8.837 -3.338 13.812 1.00 97.56 151 ILE A CA 1
ATOM 1180 C C . ILE A 1 151 ? -8.078 -2.107 13.319 1.00 97.56 151 ILE A C 1
ATOM 1182 O O . ILE A 1 151 ? -8.571 -0.990 13.463 1.00 97.56 151 ILE A O 1
ATOM 1186 N N . CYS A 1 152 ? -6.878 -2.287 12.771 1.00 97.81 152 CYS A N 1
ATOM 1187 C CA . CYS A 1 152 ? -6.000 -1.190 12.348 1.00 97.81 152 CYS A CA 1
ATOM 1188 C C . CYS A 1 152 ? -5.569 -1.350 10.892 1.00 97.81 152 CYS A C 1
ATOM 1190 O O . CYS A 1 152 ? -5.400 -2.480 10.431 1.00 97.81 152 CYS A O 1
ATOM 1192 N N . LEU A 1 153 ? -5.352 -0.232 10.192 1.00 97.69 153 LEU A N 1
ATOM 1193 C CA . LEU A 1 153 ? -4.778 -0.241 8.845 1.00 97.69 153 LEU A CA 1
ATOM 1194 C C . LEU A 1 153 ? -3.316 -0.698 8.928 1.00 97.69 153 LEU A C 1
ATOM 1196 O O . LEU A 1 153 ? -2.534 -0.112 9.673 1.00 97.69 153 LEU A O 1
ATOM 1200 N N . THR A 1 154 ? -2.954 -1.721 8.159 1.00 95.75 154 THR A N 1
ATOM 1201 C CA . THR A 1 154 ? -1.611 -2.320 8.091 1.00 95.75 154 THR A CA 1
ATOM 1202 C C . THR A 1 154 ? -0.946 -2.045 6.746 1.00 95.75 154 THR A C 1
ATOM 1204 O O . THR A 1 154 ? -0.592 -2.958 5.997 1.00 95.75 154 THR A O 1
ATOM 1207 N N . MET A 1 155 ? -0.822 -0.753 6.446 1.00 91.38 155 MET A N 1
ATOM 1208 C CA . MET A 1 155 ? -0.156 -0.168 5.282 1.00 91.38 155 MET A CA 1
ATOM 1209 C C . MET A 1 155 ? 0.635 1.058 5.733 1.00 91.38 155 MET A C 1
ATOM 1211 O O . MET A 1 155 ? 0.113 1.775 6.626 1.00 91.38 155 MET A O 1
#

Radius of gyration: 17.83 Å; Cα contacts (8 Å, |Δi|>4): 233; chains: 1; bounding box: 43×39×42 Å

Solvent-accessible surface area (backbone atoms only — not comparable to full-atom values): 9511 Å² total; per-residue (Å²): 137,92,69,75,67,80,82,54,60,67,90,86,57,90,81,81,64,60,61,75,50,77,49,86,48,36,86,51,74,76,61,59,72,54,55,25,42,47,52,72,47,44,29,55,49,96,41,71,60,92,66,68,70,73,77,44,34,59,51,92,62,32,51,73,46,42,69,69,60,93,88,51,94,52,64,81,64,58,68,76,59,41,53,53,52,52,51,55,50,59,76,71,50,89,60,54,70,30,63,68,56,21,73,75,68,72,43,48,75,25,24,47,47,71,94,53,95,74,87,82,73,72,49,42,32,44,32,31,44,86,77,32,71,48,76,50,61,64,78,74,43,36,46,78,42,77,95,66,41,25,38,27,38,46,86

pLDDT: mean 94.07, std 4.06, range [80.38, 98.56]

InterPro domains:
  IPR021109 Aspartic peptidase domain superfamily [G3DSA:2.40.70.10] (6-155)
  IPR021109 Aspartic peptidase domain superfamily [SSF50630] (2-154)
  IPR032799 Xylanase inhibitor, C-terminal [PF14541] (35-154)
  IPR033121 Peptidase family A1 domain [PS51767] (1-155)
  IPR051708 Plant Aspartic Proteinase A1 [PTHR47967] (2-155)

Organism: Pinus taeda (NCBI:txid3352)

Nearest PDB structures (foldseek):
  3vla-assembly1_A  TM=8.175E-01  e=2.306E-05  Daucus carota
  3vlb-assembly2_C  TM=7.393E-01  e=1.804E-05  Daucus carota
  3vlb-assembly1_A  TM=7.463E-01  e=7.874E-05  Daucus carota
  4azy-assembly1_A  TM=6.504E-01  e=5.789E-03  Homo sapiens
  1j71-assembly1_A  TM=6.676E-01  e=1.209E-02  Candida tropicalis

Secondary structure (DSSP, 8-state):
----SGGGS-SSSPPP---EE--TT-SSGGGGSS-EE-EEEEEETTEE----GGGGSB-TTS-B-EE--TT-SS----HHHHHHHHHHHHTT--SPB-HHHHHHH--EEEEE-TT-S------EEEEETTS-EEEEPGGGTEEEEGGGTEEEE--

Sequence (155 aa):
LLVLGDKALPTAMSLNYTPFLINTKASSSGYHTFYYIDLRGVSIGRKRLNLPSKLFSFDTKGNGGTIIDSGTTFTIFNEEFYKNITAAFASQIGFRRASEVEARTGMRLCYNVSG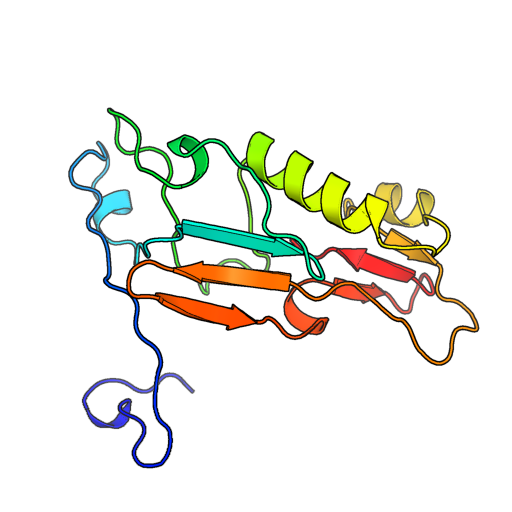VDHVLLPDFAFHFKGGSDMVLPVANYFSYFVSFDSICLTM

Foldseek 3Di:
DDDDDPVPDDPPDDDDDFDFDALPQAPDPVSRPFRFFQWDWKDWAPDTDDDPRVQQDQDNNSPHGDTDDPPDLFDDGDPRVVVSVLVSQVVVAPADAPVVCCVVPVFPRKGQCVPPPDHDGTWMWIAGPPGDIDTDDPVRQWDQDPVRNIITGRD

Mean predicted aligned error: 3.98 Å